Protein AF-A0AAN6YN46-F1 (afdb_monomer_lite)

Sequence (128 aa):
MSPPCQSFHPSKLPLHVQVGPDHRVRKVDNTQDKQIDLLRDCALKSLVQYECVVTRPEKRNSPVKCYPIERLFRQCEDKKGKFMVETTSWEAEVGGRNNNNPNPDGVISHVLEEERHKQEFRERERHF

Structure (mmCIF, N/CA/C/O backbone):
data_AF-A0AAN6YN46-F1
#
_entry.id   AF-A0AAN6YN46-F1
#
loop_
_atom_site.group_PDB
_atom_site.id
_atom_site.type_symbol
_atom_site.label_atom_id
_atom_site.label_alt_id
_atom_site.label_comp_id
_atom_site.label_asym_id
_atom_site.label_entity_id
_atom_site.label_seq_id
_atom_site.pdbx_PDB_ins_code
_atom_site.Cartn_x
_atom_site.Cartn_y
_atom_site.Cartn_z
_atom_site.occupancy
_atom_site.B_iso_or_equiv
_atom_site.auth_seq_id
_atom_site.auth_comp_id
_atom_site.auth_asym_id
_atom_site.auth_atom_id
_atom_site.pdbx_PDB_model_num
ATOM 1 N N . MET A 1 1 ? 1.892 20.865 -6.418 1.00 63.81 1 MET A N 1
ATOM 2 C CA . MET A 1 1 ? 3.023 20.442 -5.566 1.00 63.81 1 MET A CA 1
ATOM 3 C C . MET A 1 1 ? 2.518 19.317 -4.683 1.00 63.81 1 MET A C 1
ATOM 5 O O . MET A 1 1 ? 1.525 19.537 -3.999 1.00 63.81 1 MET A O 1
ATOM 9 N N . SER A 1 2 ? 3.111 18.123 -4.753 1.00 61.06 2 SER A N 1
ATOM 10 C CA . SER A 1 2 ? 2.752 17.033 -3.835 1.00 61.06 2 SER A CA 1
ATOM 11 C C . SER A 1 2 ? 3.239 17.385 -2.426 1.00 61.06 2 SER A C 1
ATOM 13 O O . SER A 1 2 ? 4.356 17.893 -2.302 1.00 61.06 2 SER A O 1
ATOM 15 N N . PRO A 1 3 ? 2.427 17.182 -1.377 1.00 72.88 3 PRO A N 1
ATOM 16 C CA . PRO A 1 3 ? 2.856 17.468 -0.015 1.00 72.88 3 PRO A CA 1
ATOM 17 C C . PRO A 1 3 ? 4.029 16.554 0.380 1.00 72.88 3 PRO A C 1
ATOM 19 O O . PRO A 1 3 ? 4.121 15.434 -0.127 1.00 72.88 3 PRO A O 1
ATOM 22 N N . PRO A 1 4 ? 4.928 17.003 1.273 1.00 75.31 4 PRO A N 1
ATOM 23 C CA . PRO A 1 4 ? 6.003 16.160 1.781 1.00 75.31 4 PRO A CA 1
ATOM 24 C C . PRO A 1 4 ? 5.419 14.924 2.480 1.00 75.31 4 PRO A C 1
ATOM 26 O O . PRO A 1 4 ? 4.676 15.039 3.454 1.00 75.31 4 PRO A O 1
ATOM 29 N N . CYS A 1 5 ? 5.756 13.738 1.975 1.00 73.88 5 CYS A N 1
ATOM 30 C CA . CYS A 1 5 ? 5.398 12.462 2.588 1.00 73.88 5 CYS A CA 1
ATOM 31 C C . CYS A 1 5 ? 6.502 12.038 3.562 1.00 73.88 5 CYS A C 1
ATOM 33 O O . CYS A 1 5 ? 7.678 12.012 3.201 1.00 73.88 5 CYS A O 1
ATOM 35 N N . GLN A 1 6 ? 6.135 11.700 4.799 1.00 77.62 6 GLN A N 1
ATOM 36 C CA . GLN A 1 6 ? 7.077 11.150 5.773 1.00 77.62 6 GLN A CA 1
ATOM 37 C C . GLN A 1 6 ? 7.373 9.688 5.426 1.00 77.62 6 GLN A C 1
ATOM 39 O O . GLN A 1 6 ? 6.455 8.871 5.381 1.00 77.62 6 GLN A O 1
ATOM 44 N N . SER A 1 7 ? 8.644 9.358 5.194 1.00 85.19 7 SER A N 1
ATOM 45 C CA . SER A 1 7 ? 9.087 7.974 5.026 1.00 85.19 7 SER A CA 1
ATOM 46 C C . SER A 1 7 ? 9.327 7.315 6.387 1.00 85.19 7 SER A C 1
ATOM 48 O O . SER A 1 7 ? 9.820 7.935 7.330 1.00 85.19 7 SER A O 1
ATOM 50 N N . PHE A 1 8 ? 8.965 6.040 6.503 1.00 90.31 8 PHE A N 1
ATOM 51 C CA . PHE A 1 8 ? 9.203 5.219 7.686 1.00 90.31 8 PHE A CA 1
ATOM 52 C C . PHE A 1 8 ? 9.310 3.744 7.281 1.00 90.31 8 PHE A C 1
ATOM 54 O O . PHE A 1 8 ? 8.896 3.357 6.192 1.00 90.31 8 PHE A O 1
ATOM 61 N N . HIS A 1 9 ? 9.890 2.921 8.155 1.00 92.69 9 HIS A N 1
ATOM 62 C CA . HIS A 1 9 ? 10.035 1.484 7.915 1.00 92.69 9 HIS A CA 1
ATOM 63 C C . HIS A 1 9 ? 8.663 0.778 7.930 1.00 92.69 9 HIS A C 1
ATOM 65 O O . HIS A 1 9 ? 7.887 1.071 8.846 1.00 92.69 9 HIS A O 1
ATOM 71 N N . PRO A 1 10 ? 8.362 -0.170 7.019 1.00 91.12 10 PRO A N 1
ATOM 72 C CA . PRO A 1 10 ? 7.034 -0.785 6.921 1.00 91.12 10 PRO A CA 1
ATOM 73 C C . PRO A 1 10 ? 6.532 -1.404 8.231 1.00 91.12 10 PRO A C 1
ATOM 75 O O . PRO A 1 10 ? 5.372 -1.218 8.582 1.00 91.12 10 PRO A O 1
ATOM 78 N N . SER A 1 11 ? 7.404 -2.020 9.033 1.00 90.69 11 SER A N 1
ATOM 79 C CA . SER A 1 11 ? 7.071 -2.499 10.389 1.00 90.69 11 SER A CA 1
ATOM 80 C C . SER A 1 11 ? 6.415 -1.472 11.332 1.00 90.69 11 SER A C 1
ATOM 82 O O . SER A 1 11 ? 5.724 -1.859 12.274 1.00 90.69 11 SER A O 1
ATOM 84 N N . LYS A 1 12 ? 6.581 -0.161 11.099 1.00 93.25 12 LYS A N 1
ATOM 85 C CA . LYS A 1 12 ? 5.928 0.904 11.883 1.00 93.25 12 LYS A CA 1
ATOM 86 C C . LYS A 1 12 ? 4.529 1.263 11.374 1.00 93.25 12 LYS A C 1
ATOM 88 O O . LYS A 1 12 ? 3.851 2.080 11.998 1.00 93.25 12 LYS A O 1
ATOM 93 N N . LEU A 1 13 ? 4.066 0.661 10.280 1.00 93.62 13 LEU A N 1
ATOM 94 C CA . LEU A 1 13 ? 2.754 0.930 9.693 1.00 93.62 13 LEU A CA 1
ATOM 95 C C . LEU A 1 13 ? 1.584 0.772 10.685 1.00 93.62 13 LEU A C 1
ATOM 97 O O . LEU A 1 13 ? 0.747 1.679 10.719 1.00 93.62 13 LEU A O 1
ATOM 101 N N . PRO A 1 14 ? 1.532 -0.263 11.557 1.00 93.50 14 PRO A N 1
ATOM 102 C CA . PRO A 1 14 ? 0.457 -0.394 12.545 1.00 93.50 14 PRO A CA 1
ATOM 103 C C . PRO A 1 14 ? 0.376 0.775 13.539 1.00 93.50 14 PRO A C 1
ATOM 105 O O . PRO A 1 14 ? -0.695 1.057 14.073 1.00 93.50 14 PRO A O 1
ATOM 108 N N . LEU A 1 15 ? 1.490 1.479 13.776 1.00 93.19 15 LEU A N 1
ATOM 109 C CA . LEU A 1 15 ? 1.533 2.674 14.622 1.00 93.19 15 LEU A CA 1
ATOM 110 C C . LEU A 1 15 ? 1.105 3.922 13.842 1.00 93.19 15 LEU A C 1
ATOM 112 O O . LEU A 1 15 ? 0.308 4.717 14.336 1.00 93.19 15 LEU A O 1
ATOM 116 N N . HIS A 1 16 ? 1.603 4.087 12.615 1.00 92.88 16 HIS A N 1
ATOM 117 C CA . HIS A 1 16 ? 1.311 5.266 11.794 1.00 92.88 16 HIS A CA 1
ATOM 118 C C . HIS A 1 16 ? -0.149 5.328 11.337 1.00 92.88 16 HIS A C 1
ATOM 120 O O . HIS A 1 16 ? -0.708 6.421 11.262 1.00 92.88 16 HIS A O 1
ATOM 126 N N . VAL A 1 17 ? -0.798 4.184 11.091 1.00 93.38 17 VAL A N 1
ATOM 127 C CA . VAL A 1 17 ? -2.211 4.158 10.677 1.00 93.38 17 VAL A CA 1
ATOM 128 C C . VAL A 1 17 ? -3.147 4.742 11.740 1.00 93.38 17 V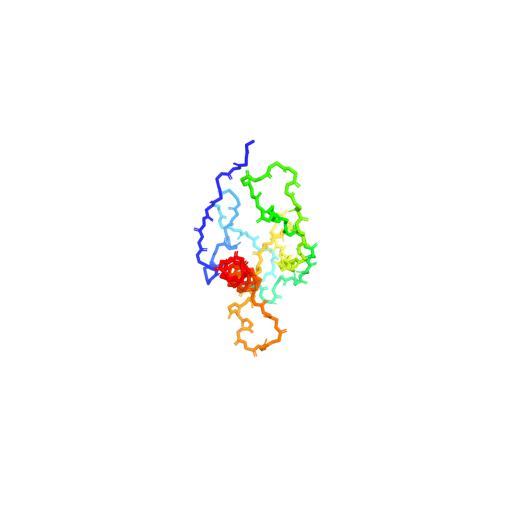AL A C 1
ATOM 130 O O . VAL A 1 17 ? -4.192 5.295 11.397 1.00 93.38 17 VAL A O 1
ATOM 133 N N . GLN A 1 18 ? -2.748 4.707 13.016 1.00 93.88 18 GLN A N 1
ATOM 134 C CA . GLN A 1 18 ? -3.532 5.264 14.122 1.00 93.88 18 GLN A CA 1
ATOM 135 C C . GLN A 1 18 ? -3.618 6.790 14.079 1.00 93.88 18 GLN A C 1
ATOM 137 O O . GLN A 1 18 ? -4.459 7.363 14.765 1.00 93.88 18 GLN A O 1
ATOM 142 N N . VAL A 1 19 ? -2.755 7.468 13.320 1.00 92.00 19 VAL A N 1
ATOM 143 C CA . VAL A 1 19 ? -2.690 8.931 13.268 1.00 92.00 19 VAL A CA 1
ATOM 144 C C . VAL A 1 19 ? -3.262 9.423 11.938 1.00 92.00 19 VAL A C 1
ATOM 146 O O . VAL A 1 19 ? -2.937 8.927 10.859 1.00 92.00 19 VAL A O 1
ATOM 149 N N . GLY A 1 20 ? -4.179 10.384 12.017 1.00 87.50 20 GLY A N 1
ATOM 150 C CA . GLY A 1 20 ? -4.785 11.023 10.859 1.00 87.50 20 GLY A CA 1
ATOM 151 C C . GLY A 1 20 ? -3.856 12.041 10.187 1.00 87.50 20 GLY A C 1
ATOM 152 O O . GLY A 1 20 ? -2.827 12.422 10.747 1.00 87.50 20 GLY A O 1
ATOM 153 N N . PRO A 1 21 ? -4.240 12.559 9.007 1.00 84.19 21 PRO A N 1
ATOM 154 C CA . PRO A 1 21 ? -3.505 13.632 8.329 1.00 84.19 21 PRO A CA 1
ATOM 155 C C . PRO A 1 21 ? -3.424 14.934 9.142 1.00 84.19 21 PRO A C 1
ATOM 157 O O . PRO A 1 21 ? -2.570 15.771 8.886 1.00 84.19 21 PRO A O 1
ATOM 160 N N . ASP A 1 22 ? -4.309 15.109 10.128 1.00 86.00 22 ASP A N 1
ATOM 161 C CA . ASP A 1 22 ? -4.318 16.222 11.084 1.00 86.00 22 ASP A CA 1
ATOM 162 C C . ASP A 1 22 ? -3.335 16.026 12.254 1.00 86.00 22 ASP A C 1
ATOM 164 O O . ASP A 1 22 ? -3.369 16.792 13.217 1.00 86.00 22 ASP A O 1
ATOM 168 N N . HIS A 1 23 ? -2.482 14.995 12.193 1.00 86.31 23 HIS A N 1
ATOM 169 C CA . HIS A 1 23 ? -1.563 14.571 13.255 1.00 86.31 23 HIS A CA 1
ATOM 170 C C . HIS A 1 23 ? -2.254 14.222 14.581 1.00 86.31 23 HIS A C 1
ATOM 172 O O . HIS A 1 23 ? -1.620 14.182 15.636 1.00 86.31 23 HIS A O 1
ATOM 178 N N . ARG A 1 24 ? -3.561 13.946 14.545 1.00 88.81 24 ARG A N 1
ATOM 179 C CA . ARG A 1 24 ? -4.335 13.511 15.709 1.00 88.81 24 ARG A CA 1
ATOM 180 C C . ARG A 1 24 ? -4.598 12.020 15.628 1.00 88.81 24 ARG A C 1
ATOM 182 O O . ARG A 1 24 ? -4.751 11.460 14.547 1.00 88.81 24 ARG A O 1
ATOM 189 N N . VAL A 1 25 ? -4.690 11.379 16.787 1.00 90.75 25 VAL A N 1
ATOM 190 C CA . VAL A 1 25 ? -5.077 9.968 16.863 1.00 90.75 25 VAL A CA 1
ATOM 191 C C . VAL A 1 25 ? -6.503 9.813 16.328 1.00 90.75 25 VAL A C 1
ATOM 193 O O . VAL A 1 25 ? -7.412 10.556 16.719 1.00 90.75 25 VAL A O 1
ATOM 196 N N . ARG A 1 26 ? -6.686 8.866 15.409 1.00 90.50 26 ARG A N 1
ATOM 197 C CA . ARG A 1 26 ? -7.979 8.495 14.840 1.00 90.50 26 ARG A CA 1
ATOM 198 C C . ARG A 1 26 ? -8.876 7.939 15.936 1.00 90.50 26 ARG A C 1
ATOM 200 O O . ARG A 1 26 ? -8.428 7.260 16.854 1.00 90.50 26 ARG A O 1
ATOM 207 N N . LYS A 1 27 ? -10.166 8.245 15.839 1.00 88.38 27 LYS A N 1
ATOM 208 C CA . LYS A 1 27 ? -11.188 7.712 16.743 1.00 88.38 27 LYS A CA 1
ATOM 209 C C . LYS A 1 27 ? -11.956 6.643 15.992 1.00 88.38 27 LYS A C 1
ATOM 211 O O . LYS A 1 27 ? -12.423 6.931 14.897 1.00 88.38 27 LYS A O 1
ATOM 216 N N . VAL A 1 28 ? -12.105 5.464 16.576 1.00 86.75 28 VAL A N 1
ATOM 217 C CA . VAL A 1 28 ? -12.923 4.381 16.020 1.00 86.75 28 VAL A CA 1
ATOM 218 C C . VAL A 1 28 ? -14.246 4.361 16.784 1.00 86.75 28 VAL A C 1
ATOM 220 O O . VAL A 1 28 ? -14.245 4.443 18.014 1.00 86.75 28 VAL A O 1
ATOM 223 N N . ASP A 1 29 ? -15.369 4.327 16.068 1.00 74.06 29 ASP A N 1
ATOM 224 C CA . ASP A 1 29 ? -16.692 4.189 16.678 1.00 74.06 29 ASP A CA 1
ATOM 225 C C . ASP A 1 29 ? -17.001 2.684 16.815 1.00 74.06 29 ASP A C 1
ATOM 227 O O . ASP A 1 29 ? -17.100 1.985 15.814 1.00 74.06 29 ASP A O 1
ATOM 231 N N . ASN A 1 30 ? -17.180 2.203 18.054 1.00 60.03 30 ASN A N 1
ATOM 232 C CA . ASN A 1 30 ? -17.725 0.878 18.423 1.00 60.03 30 ASN A CA 1
ATOM 233 C C . ASN A 1 30 ? -16.823 -0.376 18.460 1.00 60.03 30 ASN A C 1
ATOM 235 O O . ASN A 1 30 ? -17.297 -1.475 18.182 1.00 60.03 30 ASN A O 1
ATOM 239 N N . THR A 1 31 ? -15.605 -0.291 18.993 1.00 54.03 31 THR A N 1
ATOM 240 C CA . THR A 1 31 ? -14.892 -1.490 19.485 1.00 54.03 31 THR A CA 1
ATOM 241 C C . THR A 1 31 ? -14.361 -1.281 20.899 1.00 54.03 31 THR A C 1
ATOM 243 O O . THR A 1 31 ? -13.954 -0.182 21.270 1.00 54.03 31 THR A O 1
ATOM 246 N N . GLN A 1 32 ? -14.366 -2.346 21.713 1.00 59.53 32 GLN A N 1
ATOM 247 C CA . GLN A 1 32 ? -13.645 -2.387 22.999 1.00 59.53 32 GLN A CA 1
ATOM 248 C C . GLN A 1 32 ? -12.164 -2.003 22.816 1.00 59.53 32 GLN A C 1
ATOM 250 O O . GLN A 1 32 ? -11.557 -1.413 23.711 1.00 59.53 32 GLN A O 1
ATOM 255 N N . ASP A 1 33 ? -11.637 -2.246 21.614 1.00 61.59 33 ASP A N 1
ATOM 256 C CA . ASP A 1 33 ? -10.332 -1.799 21.157 1.00 61.59 33 ASP A CA 1
ATOM 257 C C . ASP A 1 33 ? -10.382 -0.370 20.604 1.00 61.59 33 ASP A C 1
ATOM 259 O O . ASP A 1 33 ? -11.113 -0.050 19.664 1.00 61.59 33 ASP A O 1
ATOM 263 N N . LYS A 1 34 ? -9.547 0.495 21.190 1.00 79.38 34 LYS A N 1
ATOM 264 C CA . LYS A 1 34 ? -9.386 1.910 20.810 1.00 79.38 34 LYS A CA 1
ATOM 265 C C . LYS A 1 34 ? -8.437 2.121 19.622 1.00 79.38 34 LYS A C 1
ATOM 267 O O . LYS A 1 34 ? -8.081 3.264 19.340 1.00 79.38 34 LYS A O 1
ATOM 272 N N . GLN A 1 35 ? -7.971 1.048 18.987 1.00 89.06 35 GLN A N 1
ATOM 273 C CA . GLN A 1 35 ? -6.940 1.074 17.950 1.00 89.06 35 GLN A CA 1
ATOM 274 C C . GLN A 1 35 ? -7.360 0.221 16.757 1.00 89.06 35 GLN A C 1
ATOM 276 O O . GLN A 1 35 ? -8.020 -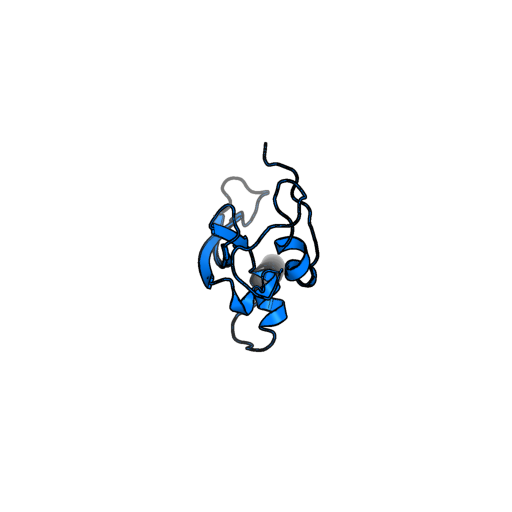0.800 16.926 1.00 89.06 35 GLN A O 1
ATOM 281 N N . ILE A 1 36 ? -6.952 0.658 15.569 1.00 91.44 36 ILE A N 1
ATOM 282 C CA . ILE A 1 36 ? -7.210 -0.027 14.302 1.00 91.44 36 ILE A CA 1
ATOM 283 C C . ILE A 1 36 ? -6.212 -1.175 14.153 1.00 91.44 36 ILE A C 1
ATOM 285 O O . ILE A 1 36 ? -5.006 -0.932 14.095 1.00 91.44 36 ILE A O 1
ATOM 289 N N . ASP A 1 37 ? -6.693 -2.405 14.038 1.00 92.38 37 ASP A N 1
ATOM 290 C CA . ASP A 1 37 ? -5.877 -3.550 13.647 1.00 92.38 37 ASP A CA 1
ATOM 291 C C . ASP A 1 37 ? -5.950 -3.747 12.122 1.00 92.38 37 ASP A C 1
ATOM 293 O O . ASP A 1 37 ? -7.020 -3.958 11.553 1.00 92.38 37 ASP A O 1
ATOM 297 N N . LEU A 1 38 ? -4.806 -3.674 11.433 1.00 92.56 38 LEU A N 1
ATOM 298 C CA . LEU A 1 38 ? -4.749 -3.756 9.965 1.00 92.56 38 LEU A CA 1
ATOM 299 C C . LEU A 1 38 ? -5.230 -5.106 9.404 1.00 92.56 38 LEU A C 1
ATOM 301 O O . LEU A 1 38 ? -5.725 -5.148 8.277 1.00 92.56 38 LEU A O 1
ATOM 305 N N . LEU A 1 39 ? -5.068 -6.206 10.146 1.00 92.19 39 LEU A N 1
ATOM 306 C CA . LEU A 1 39 ? -5.451 -7.545 9.695 1.00 92.19 39 LEU A CA 1
ATOM 307 C C . LEU A 1 39 ? -6.932 -7.821 9.942 1.00 92.19 39 LEU A C 1
ATOM 309 O O . LEU A 1 39 ? -7.586 -8.420 9.088 1.00 92.19 39 LEU A O 1
ATOM 313 N N . ARG A 1 40 ? -7.438 -7.394 11.099 1.00 91.38 40 ARG A N 1
ATOM 314 C CA . ARG A 1 40 ? -8.804 -7.649 11.559 1.00 91.38 40 ARG A CA 1
ATOM 315 C C . ARG A 1 40 ? -9.800 -6.618 11.036 1.00 91.38 40 ARG A C 1
ATOM 317 O O . ARG A 1 40 ? -10.878 -6.997 10.589 1.00 91.38 40 ARG A O 1
ATOM 324 N N . ASP A 1 41 ? -9.442 -5.336 11.079 1.00 91.75 41 ASP A N 1
ATOM 325 C CA . ASP A 1 41 ? -10.389 -4.232 10.883 1.00 91.75 41 ASP A CA 1
ATOM 326 C C . ASP A 1 41 ? -10.348 -3.656 9.458 1.00 91.75 41 ASP A C 1
ATOM 328 O O . ASP A 1 41 ? -11.254 -2.921 9.061 1.00 91.75 41 ASP A O 1
ATOM 332 N N . CYS A 1 42 ? -9.319 -3.985 8.665 1.00 94.62 42 CYS A N 1
ATOM 333 C CA . CYS A 1 42 ? -9.130 -3.420 7.330 1.00 94.62 42 CYS A CA 1
ATOM 334 C C . CYS A 1 42 ? -9.125 -4.475 6.215 1.00 94.62 42 CYS A C 1
ATOM 336 O O . CYS A 1 42 ? -8.325 -5.414 6.202 1.00 94.62 42 CYS A O 1
ATOM 338 N N . ALA A 1 43 ? -9.970 -4.265 5.204 1.00 95.81 43 ALA A N 1
ATOM 339 C CA . ALA A 1 43 ? -10.084 -5.167 4.062 1.00 95.81 43 ALA A CA 1
ATOM 340 C C . ALA A 1 43 ? -8.894 -5.014 3.101 1.00 95.81 43 ALA A C 1
ATOM 342 O O . ALA A 1 43 ? -8.616 -3.906 2.635 1.00 95.81 43 ALA A O 1
ATOM 343 N N . LEU A 1 44 ? -8.235 -6.124 2.756 1.00 95.88 44 LEU A N 1
ATOM 344 C CA . LEU A 1 44 ? -7.158 -6.150 1.763 1.00 95.88 44 LEU A CA 1
ATOM 345 C C . LEU A 1 44 ? -7.715 -5.986 0.339 1.00 95.88 44 LEU A C 1
ATOM 347 O O . LEU A 1 44 ? -8.711 -6.607 -0.041 1.00 95.88 44 LEU A O 1
ATOM 351 N N . LYS A 1 45 ? -7.059 -5.136 -0.447 1.00 95.75 45 LYS A N 1
ATOM 352 C CA . LYS A 1 45 ? -7.335 -4.828 -1.852 1.00 95.75 45 LYS A CA 1
ATOM 353 C C . LYS A 1 45 ? -6.023 -4.866 -2.632 1.00 95.75 45 LYS A C 1
ATOM 355 O O . LYS A 1 45 ? -4.980 -4.511 -2.089 1.00 95.75 45 LYS A O 1
ATOM 360 N N . SER A 1 46 ? -6.088 -5.234 -3.906 1.00 94.25 46 SER A N 1
ATOM 361 C CA . SER A 1 46 ? -4.954 -5.153 -4.827 1.00 94.25 46 SER A CA 1
ATOM 362 C C . SER A 1 46 ? -5.284 -4.266 -6.024 1.00 94.25 46 SER A C 1
ATOM 364 O O . SER A 1 46 ? -6.442 -4.125 -6.425 1.00 94.25 46 SER A O 1
ATOM 366 N N . LEU A 1 47 ? -4.251 -3.635 -6.573 1.00 92.12 47 LEU A N 1
ATOM 367 C CA . LEU A 1 47 ? -4.308 -2.846 -7.796 1.00 92.12 47 LEU A CA 1
ATOM 368 C C . LEU A 1 47 ? -3.037 -3.102 -8.600 1.00 92.12 47 LEU A C 1
ATOM 370 O O . LEU A 1 47 ? -1.933 -2.920 -8.093 1.00 92.12 47 LEU A O 1
ATOM 374 N N . VAL A 1 48 ? -3.188 -3.465 -9.870 1.00 93.88 48 VAL A N 1
ATOM 375 C CA . VAL A 1 48 ? -2.052 -3.552 -10.790 1.00 93.88 48 VAL A CA 1
ATOM 376 C C . VAL A 1 48 ? -1.755 -2.161 -11.341 1.00 93.88 48 VAL A C 1
ATOM 378 O O . VAL A 1 48 ? -2.615 -1.520 -11.945 1.00 93.88 48 VAL A O 1
ATOM 381 N N . GLN A 1 49 ? -0.531 -1.699 -11.127 1.00 92.38 49 GLN A N 1
ATOM 382 C CA . GLN A 1 49 ? 0.041 -0.502 -11.734 1.00 92.38 49 GLN A CA 1
ATOM 383 C C . GLN A 1 49 ? 1.124 -0.901 -12.738 1.00 92.38 49 GLN A C 1
ATOM 385 O O . GLN A 1 49 ? 1.481 -2.070 -12.833 1.00 92.38 49 GLN A O 1
ATOM 390 N N . TYR A 1 50 ? 1.642 0.059 -13.499 1.00 92.62 50 TYR A N 1
ATOM 391 C CA . TYR A 1 50 ? 2.764 -0.171 -14.404 1.00 92.62 50 TYR A CA 1
ATOM 392 C C . TYR A 1 50 ? 3.900 0.779 -14.061 1.00 92.62 50 TYR A C 1
ATOM 394 O O . TYR A 1 50 ? 3.698 1.992 -14.009 1.00 92.62 50 TYR A O 1
ATOM 402 N N . GLU A 1 51 ? 5.092 0.229 -13.861 1.00 89.94 51 GLU A N 1
ATOM 403 C CA . GLU A 1 51 ? 6.319 1.014 -13.794 1.00 89.94 51 GLU A CA 1
ATOM 404 C C . GLU A 1 51 ? 7.006 0.985 -15.149 1.00 89.94 51 GLU A C 1
ATOM 406 O O . GLU A 1 51 ? 7.261 -0.082 -15.711 1.00 89.94 51 GLU A O 1
ATOM 411 N N . CYS A 1 52 ? 7.285 2.171 -15.681 1.00 93.81 52 CYS A N 1
ATOM 412 C CA . CYS A 1 52 ? 7.890 2.343 -16.988 1.00 93.81 52 CYS A CA 1
ATOM 413 C C . CYS A 1 52 ? 9.312 2.877 -16.847 1.00 93.81 52 CYS A C 1
ATOM 415 O O . CYS A 1 52 ? 9.532 3.941 -16.272 1.00 93.81 52 CYS A O 1
ATOM 417 N N . VAL A 1 53 ? 10.268 2.166 -17.439 1.00 92.88 53 VAL A N 1
ATOM 418 C CA . VAL A 1 53 ? 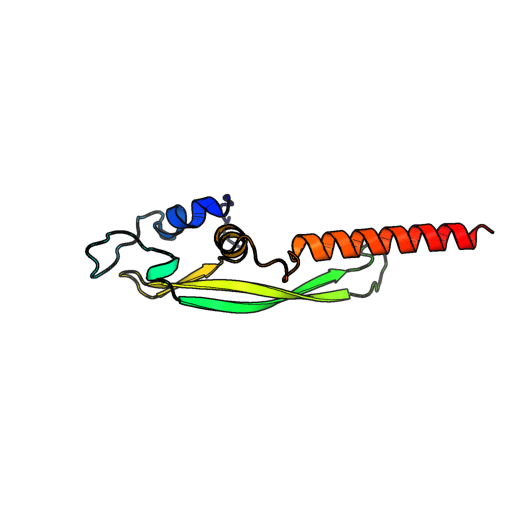11.685 2.527 -17.438 1.00 92.88 53 VAL A CA 1
ATOM 419 C C . VAL A 1 53 ? 12.129 2.825 -18.867 1.00 92.88 53 VAL A C 1
ATOM 421 O O . VAL A 1 53 ? 11.855 2.066 -19.804 1.00 92.88 53 VAL A O 1
ATOM 424 N N . VAL A 1 54 ? 12.835 3.943 -19.048 1.00 94.44 54 VAL A N 1
ATOM 425 C CA . VAL A 1 54 ? 13.532 4.244 -20.304 1.00 94.44 54 VAL A CA 1
ATOM 426 C C . VAL A 1 54 ? 14.811 3.415 -20.329 1.00 94.44 54 VAL A C 1
ATOM 428 O O . VAL A 1 54 ? 15.684 3.607 -19.492 1.00 94.44 54 VAL A O 1
ATOM 431 N N . THR A 1 55 ? 14.930 2.494 -21.286 1.00 91.12 55 THR A N 1
ATOM 432 C CA . THR A 1 55 ? 16.023 1.498 -21.296 1.00 91.12 55 THR A CA 1
ATOM 433 C C . THR A 1 55 ? 17.416 2.141 -21.385 1.00 91.12 55 THR A C 1
ATOM 435 O O . THR A 1 55 ? 18.380 1.611 -20.842 1.00 91.12 55 THR A O 1
ATOM 438 N N . ARG A 1 56 ? 17.527 3.256 -22.117 1.00 91.12 56 ARG A N 1
ATOM 439 C CA . ARG A 1 56 ? 18.758 4.012 -22.382 1.00 91.12 56 ARG A CA 1
A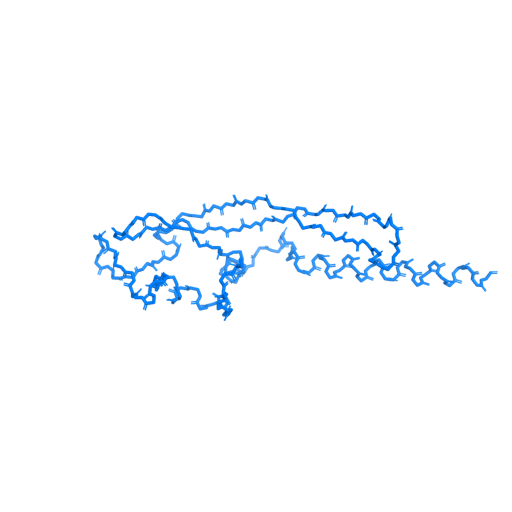TOM 440 C C . ARG A 1 56 ? 18.460 5.515 -22.338 1.00 91.12 56 ARG A C 1
ATOM 442 O O . ARG A 1 56 ? 18.239 6.115 -23.394 1.00 91.12 56 ARG A O 1
ATOM 449 N N . PRO A 1 57 ? 18.358 6.124 -21.146 1.00 90.94 57 PRO A N 1
ATOM 450 C CA . PRO A 1 57 ? 17.941 7.521 -20.999 1.00 90.94 57 PRO A CA 1
ATOM 451 C C . PRO A 1 57 ? 18.868 8.515 -21.717 1.00 90.94 57 PRO A C 1
ATOM 453 O O . PRO A 1 57 ? 18.439 9.605 -22.081 1.00 90.94 57 PRO A O 1
ATOM 456 N N . GLU A 1 58 ? 20.116 8.131 -21.979 1.00 93.69 58 GLU A N 1
ATOM 457 C CA . GLU A 1 58 ? 21.110 8.912 -22.709 1.00 93.69 58 GLU A CA 1
ATOM 458 C C . GLU A 1 58 ? 20.891 8.942 -24.233 1.00 93.69 58 GLU A C 1
ATOM 460 O O . GLU A 1 58 ? 21.420 9.820 -24.916 1.00 93.69 58 GLU A O 1
ATOM 465 N N . LYS A 1 59 ? 20.111 8.005 -24.797 1.00 93.75 59 LYS A N 1
ATOM 466 C CA . LYS A 1 59 ? 19.854 7.928 -26.244 1.00 93.75 59 LYS A CA 1
ATOM 467 C C . LYS A 1 59 ? 18.493 8.512 -26.592 1.00 93.75 59 LYS A C 1
ATOM 469 O O . LYS A 1 59 ? 17.452 8.071 -26.104 1.00 93.75 59 LYS A O 1
ATOM 474 N N . ARG A 1 60 ? 18.487 9.450 -27.544 1.00 90.69 60 ARG A N 1
ATOM 475 C CA . ARG A 1 60 ? 17.251 9.960 -28.151 1.00 90.69 60 ARG A CA 1
ATOM 476 C C . ARG A 1 60 ? 16.453 8.795 -28.752 1.00 90.69 60 ARG A C 1
ATOM 478 O O . ARG A 1 60 ? 17.024 7.947 -29.431 1.00 90.69 60 ARG A O 1
ATOM 485 N N . ASN A 1 61 ? 15.140 8.779 -28.516 1.00 91.94 61 ASN A N 1
ATOM 486 C CA . ASN A 1 61 ? 14.210 7.724 -28.951 1.00 91.94 61 ASN A CA 1
ATOM 487 C C . ASN A 1 61 ? 14.496 6.328 -28.361 1.00 91.94 61 ASN A C 1
ATOM 489 O O . ASN A 1 61 ? 14.169 5.316 -28.981 1.00 91.94 61 ASN A O 1
ATOM 493 N N . SER A 1 62 ? 15.105 6.246 -27.173 1.00 94.06 62 SER A N 1
ATOM 494 C CA . SER A 1 62 ? 15.222 4.972 -26.461 1.00 94.06 62 SER A CA 1
ATOM 495 C C . SER A 1 62 ? 13.844 4.344 -26.202 1.00 94.06 62 SER A C 1
ATOM 497 O O . SER A 1 62 ? 12.921 5.053 -25.798 1.00 94.06 62 SER A O 1
ATOM 499 N N . PRO A 1 63 ? 13.705 3.013 -26.342 1.00 93.00 63 PRO A N 1
ATOM 500 C CA . PRO A 1 63 ? 12.466 2.324 -26.018 1.00 93.00 63 PRO A CA 1
ATOM 501 C C . PRO A 1 63 ? 12.131 2.435 -24.525 1.00 93.00 63 PRO A C 1
ATOM 503 O O . PRO A 1 63 ? 13.007 2.325 -23.654 1.00 93.00 63 PRO A O 1
ATOM 506 N N . VAL A 1 64 ? 10.838 2.608 -24.257 1.00 95.69 64 VAL A N 1
ATOM 507 C CA . VAL A 1 64 ? 10.233 2.553 -22.924 1.00 95.69 64 VAL A CA 1
ATOM 508 C C . VAL A 1 64 ? 9.705 1.142 -22.708 1.00 95.69 64 VAL A C 1
ATOM 510 O O . VAL A 1 64 ? 8.972 0.622 -23.548 1.00 95.69 64 VAL A O 1
ATOM 513 N N . LYS A 1 65 ? 10.083 0.519 -21.593 1.00 95.00 65 LYS A N 1
ATOM 514 C CA . LYS A 1 65 ? 9.545 -0.778 -21.176 1.00 95.00 65 LYS A CA 1
ATOM 515 C C . LYS A 1 65 ? 8.714 -0.573 -19.920 1.00 95.00 65 LYS A C 1
ATOM 517 O O . LYS A 1 65 ? 9.211 0.025 -18.971 1.00 95.00 65 LYS A O 1
ATOM 522 N N . CYS A 1 66 ? 7.478 -1.058 -19.930 1.00 94.62 66 CYS A N 1
ATOM 523 C CA . CYS A 1 66 ? 6.578 -0.986 -18.786 1.00 94.62 66 CYS A CA 1
ATOM 524 C C . CYS A 1 66 ? 6.325 -2.385 -18.239 1.00 94.62 66 CYS A C 1
ATOM 526 O O . CYS A 1 66 ? 6.028 -3.302 -19.005 1.00 94.62 66 CYS A O 1
ATOM 528 N N . TYR A 1 67 ? 6.418 -2.531 -16.924 1.00 93.12 67 TYR A N 1
ATOM 529 C CA . TYR A 1 67 ? 6.237 -3.798 -16.230 1.00 93.12 67 TYR A CA 1
ATOM 530 C C . TYR A 1 67 ? 5.081 -3.674 -15.238 1.00 93.12 67 TYR A C 1
ATOM 532 O O . TYR A 1 67 ? 4.970 -2.637 -14.578 1.00 93.12 67 TYR A O 1
ATOM 540 N N . PRO A 1 68 ? 4.202 -4.686 -15.142 1.00 93.69 68 PRO A N 1
ATOM 541 C CA . PRO A 1 68 ? 3.122 -4.670 -14.172 1.00 93.69 68 PRO A CA 1
ATOM 542 C C . PRO A 1 68 ? 3.684 -4.818 -12.754 1.00 93.69 68 PRO A C 1
ATOM 544 O O . PRO A 1 68 ? 4.543 -5.660 -12.503 1.00 93.69 68 PRO A O 1
ATOM 547 N N . ILE A 1 69 ? 3.165 -4.020 -11.827 1.00 92.19 69 ILE A N 1
ATOM 548 C CA . ILE A 1 69 ? 3.479 -4.065 -10.399 1.00 92.19 69 ILE A CA 1
ATOM 549 C C . ILE A 1 69 ? 2.178 -4.187 -9.628 1.00 92.19 69 ILE A C 1
ATOM 551 O O . ILE A 1 69 ? 1.280 -3.356 -9.763 1.00 92.19 69 ILE A O 1
ATOM 555 N N . GLU A 1 70 ? 2.086 -5.209 -8.789 1.00 93.25 70 GLU A N 1
ATOM 556 C CA . GLU A 1 70 ? 0.975 -5.360 -7.863 1.00 93.25 70 GLU A CA 1
ATOM 557 C C . GLU A 1 70 ? 1.188 -4.465 -6.637 1.00 93.25 70 GLU A C 1
ATOM 559 O O . GLU A 1 70 ? 2.184 -4.578 -5.923 1.00 93.25 70 GLU A O 1
ATOM 564 N N . ARG A 1 71 ? 0.242 -3.557 -6.398 1.00 93.75 71 ARG A N 1
ATOM 565 C CA . ARG A 1 71 ? 0.175 -2.722 -5.199 1.00 93.75 71 ARG A CA 1
ATOM 566 C C . ARG A 1 71 ? -0.926 -3.235 -4.291 1.00 93.75 71 ARG A C 1
ATOM 568 O O . ARG A 1 71 ? -2.042 -3.490 -4.749 1.00 93.75 71 ARG A O 1
ATOM 575 N N . LEU A 1 72 ? -0.621 -3.347 -3.005 1.00 95.06 72 LEU A N 1
ATOM 576 C CA . LEU A 1 72 ? -1.562 -3.816 -1.993 1.00 95.06 72 LEU A CA 1
ATOM 577 C C . LEU A 1 72 ? -2.014 -2.647 -1.129 1.00 95.06 72 LEU A C 1
ATOM 579 O O . LEU A 1 72 ? -1.221 -1.775 -0.772 1.00 95.06 72 LEU A O 1
ATOM 583 N N . PHE A 1 73 ? -3.302 -2.634 -0.804 1.00 96.12 73 PHE A N 1
ATOM 584 C CA . PHE A 1 73 ? -3.909 -1.605 0.020 1.00 96.12 73 PHE A CA 1
ATOM 585 C C . PHE A 1 73 ? -4.854 -2.207 1.049 1.00 96.12 73 PHE A C 1
ATOM 587 O O . PHE A 1 73 ? -5.609 -3.132 0.757 1.00 96.12 73 PHE A O 1
ATOM 594 N N . ARG A 1 74 ? -4.896 -1.609 2.234 1.00 96.00 74 ARG A N 1
ATOM 595 C CA . ARG A 1 74 ? -5.895 -1.898 3.262 1.00 96.00 74 ARG A CA 1
ATOM 596 C C . ARG A 1 74 ? -6.928 -0.775 3.278 1.00 96.00 74 ARG A C 1
ATOM 598 O O . ARG A 1 74 ? -6.573 0.395 3.417 1.00 96.00 74 ARG A O 1
ATOM 605 N N . GLN A 1 75 ? -8.202 -1.127 3.120 1.00 96.62 75 GLN A N 1
ATOM 606 C CA . GLN A 1 75 ? -9.323 -0.211 3.316 1.00 96.62 75 GLN A CA 1
ATOM 607 C C . GLN A 1 75 ? -9.778 -0.292 4.772 1.00 96.62 75 GLN A C 1
ATOM 609 O O . GLN A 1 75 ? -10.355 -1.300 5.179 1.00 96.62 75 GLN A O 1
ATOM 614 N N . CYS A 1 76 ? -9.522 0.769 5.526 1.00 94.56 76 CYS A N 1
ATOM 615 C CA . CYS A 1 76 ? -9.856 0.903 6.939 1.00 94.56 76 CYS A CA 1
ATOM 616 C C . CYS A 1 76 ? -11.026 1.878 7.136 1.00 94.56 76 CYS A C 1
ATOM 618 O O . CYS A 1 76 ? -11.410 2.603 6.213 1.00 94.56 76 CYS A O 1
ATOM 620 N N . GLU A 1 77 ? -11.571 1.928 8.348 1.00 93.38 77 GLU A N 1
ATOM 621 C CA . GLU A 1 77 ? -12.655 2.837 8.720 1.00 93.38 77 GLU A CA 1
ATOM 622 C C . GLU A 1 77 ? -12.392 3.454 10.098 1.00 93.38 77 GLU A C 1
ATOM 624 O O . GLU A 1 77 ? -11.973 2.776 11.033 1.00 93.38 77 GLU A O 1
ATOM 629 N N . ASP A 1 78 ? -12.601 4.763 10.209 1.00 91.44 78 ASP A N 1
ATOM 630 C CA . ASP A 1 78 ? -12.617 5.495 11.472 1.00 91.44 78 ASP A CA 1
ATOM 631 C C . ASP A 1 78 ? -13.920 6.311 11.590 1.00 91.44 78 ASP A C 1
ATOM 633 O O . ASP A 1 78 ? -14.782 6.277 10.713 1.00 91.44 78 ASP A O 1
ATOM 637 N N . LYS A 1 79 ? -14.084 7.079 12.672 1.00 90.06 79 LYS A N 1
ATOM 638 C CA . LYS A 1 79 ? -15.267 7.921 12.925 1.00 90.06 79 LYS A CA 1
ATOM 639 C C . LYS A 1 79 ? -15.540 8.955 11.822 1.00 90.06 79 LYS A C 1
ATOM 641 O O . LYS A 1 79 ? -16.666 9.430 11.692 1.00 90.06 79 LYS A O 1
ATOM 646 N N . LYS A 1 80 ? -14.519 9.366 11.065 1.00 89.69 80 LYS A N 1
ATOM 647 C CA . LYS A 1 80 ? -14.644 10.304 9.940 1.00 89.69 80 LYS A CA 1
ATOM 648 C C . LYS A 1 80 ? -14.957 9.580 8.621 1.00 89.69 80 LYS A C 1
ATOM 650 O O . LYS A 1 80 ? -15.271 10.255 7.643 1.00 89.69 80 LYS A O 1
ATOM 655 N N . GLY A 1 81 ? -14.900 8.248 8.590 1.00 91.25 81 GLY A N 1
ATOM 656 C CA . GLY A 1 81 ? -15.274 7.407 7.457 1.00 91.25 81 GLY A CA 1
ATOM 657 C C . GLY A 1 81 ? -14.157 6.470 6.999 1.00 91.25 81 GLY A C 1
ATOM 658 O O . GLY A 1 81 ? -13.191 6.193 7.711 1.00 91.25 81 GLY A O 1
ATOM 659 N N . LYS A 1 82 ? -14.304 5.961 5.773 1.00 94.44 82 LYS A N 1
ATOM 660 C CA . LYS A 1 82 ? -13.368 5.006 5.170 1.00 94.44 82 LYS A CA 1
ATOM 661 C C . LYS A 1 82 ? -12.135 5.698 4.604 1.00 94.44 82 LYS A C 1
ATOM 663 O O . LYS A 1 82 ? -12.230 6.774 4.018 1.00 94.44 82 LYS A O 1
ATOM 668 N N . PHE A 1 83 ? -10.987 5.044 4.722 1.00 94.06 83 PHE A N 1
ATOM 669 C CA . PHE A 1 83 ? -9.727 5.510 4.154 1.00 94.06 83 PHE A CA 1
ATOM 670 C C . PHE A 1 83 ? -8.873 4.341 3.659 1.00 94.06 83 PHE A C 1
ATOM 672 O O . PHE A 1 83 ? -9.050 3.196 4.070 1.00 94.06 83 PHE A O 1
ATOM 679 N N . MET A 1 84 ? -7.946 4.645 2.753 1.00 94.12 84 MET A N 1
ATOM 680 C CA . MET A 1 84 ? -7.042 3.668 2.149 1.00 94.12 84 MET A CA 1
ATOM 681 C C . MET A 1 84 ? -5.626 3.854 2.686 1.00 94.12 84 MET A C 1
ATOM 683 O O . MET A 1 84 ? -5.169 4.984 2.864 1.00 94.12 84 MET A O 1
ATOM 687 N N . VAL A 1 85 ? -4.929 2.743 2.893 1.00 93.44 85 VAL A N 1
ATOM 688 C CA . VAL A 1 85 ? -3.518 2.700 3.287 1.00 93.44 85 VAL A CA 1
ATOM 689 C C . VAL A 1 85 ? -2.787 1.828 2.281 1.00 93.44 85 VAL A C 1
ATOM 691 O O . VAL A 1 85 ? -3.207 0.696 2.058 1.00 93.44 85 VAL A O 1
ATOM 694 N N . GLU A 1 86 ? -1.723 2.332 1.657 1.00 92.69 86 GLU A N 1
ATOM 695 C CA . GLU A 1 86 ? -0.838 1.473 0.866 1.00 92.69 86 GLU A CA 1
ATOM 696 C C . GLU A 1 86 ? -0.036 0.578 1.814 1.00 92.69 86 GLU A C 1
ATOM 698 O O . GLU A 1 86 ? 0.589 1.069 2.755 1.00 92.69 86 GLU A O 1
ATOM 703 N N . THR A 1 87 ? -0.082 -0.733 1.590 1.00 94.19 87 THR A N 1
ATOM 704 C CA . THR A 1 87 ? 0.521 -1.731 2.479 1.00 94.19 87 THR A CA 1
ATOM 705 C C . THR A 1 87 ? 1.480 -2.674 1.767 1.00 94.19 87 THR A C 1
ATOM 707 O O . THR A 1 87 ? 2.009 -3.561 2.421 1.00 94.19 87 THR A O 1
ATOM 710 N N . THR A 1 88 ? 1.779 -2.466 0.479 1.00 92.69 88 THR A N 1
ATOM 711 C CA . THR A 1 88 ? 2.639 -3.337 -0.349 1.00 92.69 88 THR A CA 1
ATOM 712 C C . THR A 1 88 ? 3.869 -3.877 0.394 1.00 92.69 88 THR A C 1
ATOM 714 O O . THR A 1 88 ? 4.021 -5.089 0.533 1.00 92.69 88 THR A O 1
ATOM 717 N N . SER A 1 89 ? 4.715 -3.000 0.945 1.00 91.44 89 SER A N 1
ATOM 718 C CA . SER A 1 89 ? 5.928 -3.415 1.668 1.00 91.44 89 SER A CA 1
ATOM 719 C C . SER A 1 89 ? 5.642 -4.064 3.028 1.00 91.44 89 SER A C 1
ATOM 721 O O . SER A 1 89 ? 6.405 -4.911 3.476 1.00 91.44 89 SER A O 1
ATOM 723 N N . TRP A 1 90 ? 4.545 -3.695 3.692 1.00 93.31 90 TRP A N 1
ATOM 724 C CA . TRP A 1 90 ? 4.157 -4.272 4.982 1.00 93.31 90 TRP A CA 1
ATOM 725 C C . TRP A 1 90 ? 3.586 -5.686 4.832 1.00 93.31 90 TRP A C 1
ATOM 727 O O . TRP A 1 90 ? 3.935 -6.567 5.612 1.00 93.31 90 TRP A O 1
ATOM 737 N N . GLU A 1 91 ? 2.774 -5.940 3.803 1.00 91.44 91 GLU A N 1
ATOM 738 C CA . GLU A 1 91 ? 2.266 -7.289 3.513 1.00 91.44 91 GLU A CA 1
ATOM 739 C C . GLU A 1 91 ? 3.411 -8.242 3.144 1.00 91.44 91 GLU A C 1
ATOM 741 O O . GLU A 1 91 ? 3.349 -9.423 3.473 1.00 91.44 91 GLU A O 1
ATOM 746 N N . ALA A 1 92 ? 4.480 -7.740 2.512 1.00 86.50 92 ALA A N 1
ATOM 747 C CA . ALA A 1 92 ? 5.678 -8.533 2.236 1.00 86.50 92 ALA A CA 1
ATOM 748 C C . ALA A 1 92 ? 6.411 -8.962 3.523 1.00 86.50 92 ALA A C 1
ATOM 750 O O . ALA A 1 92 ? 6.897 -10.090 3.604 1.00 86.50 92 ALA A O 1
ATOM 751 N N . GLU A 1 93 ? 6.465 -8.094 4.540 1.00 84.88 93 GLU A N 1
ATOM 752 C CA . GLU A 1 93 ? 7.064 -8.408 5.846 1.00 84.88 93 GLU A CA 1
ATOM 753 C C . GLU A 1 93 ? 6.188 -9.364 6.668 1.00 84.88 93 GLU A C 1
ATOM 755 O O . GLU A 1 93 ? 6.681 -10.355 7.207 1.00 84.88 93 GLU A O 1
ATOM 760 N N . VAL A 1 94 ? 4.882 -9.091 6.754 1.00 79.44 94 VAL A N 1
ATOM 761 C CA . VAL A 1 94 ? 3.932 -9.893 7.548 1.00 79.44 94 VAL A CA 1
ATOM 762 C C . VAL A 1 94 ? 3.639 -11.241 6.888 1.00 79.44 94 VAL A C 1
ATOM 764 O O . VAL A 1 94 ? 3.489 -12.251 7.571 1.00 79.44 94 VAL A O 1
ATOM 767 N N . GLY A 1 95 ? 3.598 -11.276 5.557 1.00 64.69 95 GLY A N 1
ATOM 768 C CA . GLY A 1 95 ? 3.388 -12.477 4.751 1.00 64.69 95 GLY A CA 1
ATOM 769 C C . GLY A 1 95 ? 4.652 -13.302 4.502 1.00 64.69 95 GLY A C 1
ATOM 770 O O . GLY A 1 95 ? 4.632 -14.181 3.640 1.00 64.69 95 GLY A O 1
ATOM 771 N N . GLY A 1 96 ? 5.754 -13.029 5.208 1.00 51.25 96 GLY A N 1
ATOM 772 C CA . GLY A 1 96 ? 7.072 -13.614 4.968 1.00 51.25 96 GLY A CA 1
ATOM 773 C C . GLY A 1 96 ? 7.144 -15.144 5.073 1.00 51.25 96 GLY A C 1
ATOM 774 O O . GLY A 1 96 ? 7.553 -15.672 6.104 1.00 51.25 96 GLY A O 1
ATOM 775 N N . ARG A 1 97 ? 6.790 -15.833 3.975 1.00 41.22 97 ARG A N 1
ATOM 776 C CA . ARG A 1 97 ? 7.385 -17.041 3.349 1.00 41.22 97 ARG A CA 1
ATOM 777 C C . ARG A 1 97 ? 6.331 -17.786 2.516 1.00 41.22 97 ARG A C 1
ATOM 779 O O . ARG A 1 97 ? 5.914 -18.879 2.869 1.00 41.22 97 ARG A O 1
ATOM 786 N N . ASN A 1 98 ? 5.960 -17.247 1.360 1.00 39.84 98 ASN A N 1
ATOM 787 C CA . ASN A 1 98 ? 5.596 -18.091 0.220 1.00 39.84 98 ASN A CA 1
ATOM 788 C C . ASN A 1 98 ? 6.421 -17.607 -0.975 1.00 39.84 98 ASN A C 1
ATOM 790 O O . ASN A 1 98 ? 6.131 -16.575 -1.570 1.00 39.84 98 ASN A O 1
ATOM 794 N N . ASN A 1 99 ? 7.496 -18.344 -1.263 1.00 43.09 99 ASN A N 1
ATOM 795 C CA . ASN A 1 99 ? 8.577 -18.051 -2.216 1.00 43.09 99 ASN A CA 1
ATOM 796 C C . ASN A 1 99 ? 8.161 -18.003 -3.704 1.00 43.09 99 ASN A C 1
ATOM 798 O O . ASN A 1 99 ? 8.960 -18.354 -4.563 1.00 43.09 99 ASN A O 1
ATOM 802 N N . ASN A 1 100 ? 6.943 -17.579 -4.042 1.00 44.97 100 ASN A N 1
ATOM 803 C CA . ASN A 1 100 ? 6.457 -17.621 -5.425 1.00 44.97 100 ASN A CA 1
ATOM 804 C C . ASN A 1 100 ? 6.155 -16.257 -6.046 1.00 44.97 100 ASN A C 1
ATOM 806 O O . ASN A 1 100 ? 5.716 -16.226 -7.191 1.00 44.97 100 ASN A O 1
ATOM 810 N N . ASN A 1 101 ? 6.406 -15.143 -5.353 1.00 46.72 101 ASN A N 1
ATOM 811 C CA . ASN A 1 101 ? 6.309 -13.830 -5.985 1.00 46.72 101 ASN A CA 1
ATOM 812 C C . ASN A 1 101 ? 7.634 -13.084 -5.806 1.00 46.72 101 ASN A C 1
ATOM 814 O O . ASN A 1 101 ? 7.956 -12.683 -4.683 1.00 46.72 101 ASN A O 1
ATOM 818 N N . PRO A 1 102 ? 8.464 -12.974 -6.858 1.00 44.72 102 PRO A N 1
ATOM 819 C CA . PRO A 1 102 ? 9.725 -12.275 -6.739 1.00 44.72 102 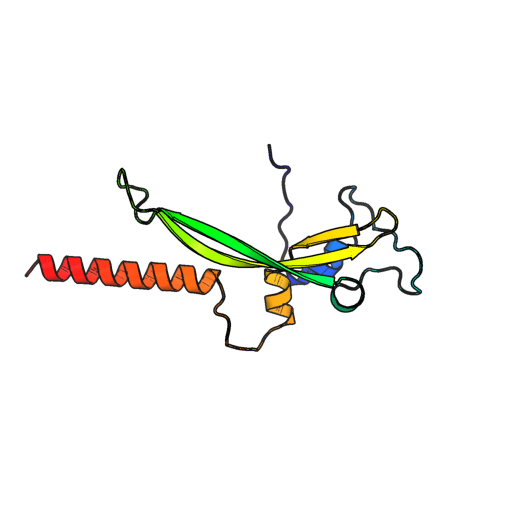PRO A CA 1
ATOM 820 C C . PRO A 1 102 ? 9.429 -10.805 -6.428 1.00 44.72 102 PRO A C 1
ATOM 822 O O . PRO A 1 102 ? 8.627 -10.160 -7.099 1.00 44.72 102 PRO A O 1
ATOM 825 N N . ASN A 1 103 ? 10.061 -10.309 -5.365 1.00 46.09 103 ASN A N 1
ATOM 826 C CA . ASN A 1 103 ? 10.046 -8.906 -4.970 1.00 46.09 103 ASN A CA 1
ATOM 827 C C . ASN A 1 103 ? 10.228 -8.014 -6.220 1.00 46.09 103 ASN A C 1
ATOM 829 O O . ASN A 1 103 ? 11.243 -8.192 -6.899 1.00 46.09 103 ASN A O 1
ATOM 833 N N . PRO A 1 104 ? 9.310 -7.084 -6.552 1.00 49.69 104 PRO A N 1
ATOM 834 C CA . PRO A 1 104 ? 9.431 -6.259 -7.756 1.00 49.69 104 PRO A CA 1
ATOM 835 C C . PRO A 1 104 ? 10.736 -5.446 -7.782 1.00 49.69 104 PRO A C 1
ATOM 837 O O . PRO A 1 104 ? 11.353 -5.335 -8.842 1.00 49.69 104 PRO A O 1
ATOM 840 N N . ASP A 1 105 ? 11.246 -5.013 -6.623 1.00 44.59 105 ASP A N 1
ATOM 841 C CA . ASP A 1 105 ? 12.545 -4.327 -6.520 1.00 44.59 105 ASP A CA 1
ATOM 842 C C . ASP A 1 105 ? 13.725 -5.261 -6.864 1.00 44.59 105 ASP A C 1
ATOM 844 O O . ASP A 1 105 ? 14.738 -4.849 -7.439 1.00 44.59 105 ASP A O 1
ATOM 848 N N . GLY A 1 106 ? 13.580 -6.554 -6.557 1.00 45.22 106 GLY A N 1
ATOM 849 C CA . GLY A 1 106 ? 14.543 -7.603 -6.895 1.00 45.22 106 GLY A CA 1
ATOM 850 C C . GLY A 1 106 ? 14.472 -8.030 -8.363 1.00 45.22 106 GLY A C 1
ATOM 851 O O . GLY A 1 106 ? 15.513 -8.256 -8.974 1.00 45.22 106 GLY A O 1
ATOM 852 N N . VAL A 1 107 ? 13.271 -8.084 -8.954 1.00 53.28 107 VAL A N 1
ATOM 853 C CA . VAL A 1 107 ? 13.082 -8.367 -10.389 1.00 53.28 107 VAL A CA 1
ATOM 854 C C . VAL A 1 107 ? 13.707 -7.264 -11.231 1.00 53.28 107 VAL A C 1
ATOM 856 O O . VAL A 1 107 ? 14.443 -7.561 -12.166 1.00 53.28 107 VAL A O 1
ATOM 859 N N . ILE A 1 108 ? 13.466 -5.996 -10.888 1.00 53.66 108 ILE A N 1
ATOM 860 C CA . ILE A 1 108 ? 14.043 -4.863 -11.619 1.00 53.66 108 ILE A CA 1
ATOM 861 C C . ILE A 1 108 ? 15.569 -4.878 -11.495 1.00 53.66 108 ILE A C 1
ATOM 863 O O . ILE A 1 108 ? 16.256 -4.770 -12.508 1.00 53.66 108 ILE A O 1
ATOM 867 N N . SER A 1 109 ? 16.108 -5.099 -10.292 1.00 54.69 109 SER A N 1
ATOM 868 C CA . SER A 1 109 ? 17.560 -5.196 -10.083 1.00 54.69 109 SER A CA 1
ATOM 869 C C . SER A 1 109 ? 18.183 -6.342 -10.891 1.00 54.69 109 SER A C 1
ATOM 871 O O . SER A 1 109 ? 19.155 -6.120 -11.609 1.00 54.69 109 SER A O 1
ATOM 873 N N . HIS A 1 110 ? 17.578 -7.535 -10.870 1.00 54.00 110 HIS A N 1
ATOM 874 C CA . HIS A 1 110 ? 18.069 -8.702 -11.606 1.00 54.00 110 HIS A CA 1
ATOM 875 C C . HIS A 1 110 ? 17.974 -8.521 -13.129 1.00 54.00 110 HIS A C 1
ATOM 877 O O . HIS A 1 110 ? 18.909 -8.856 -13.849 1.00 54.00 110 HIS A O 1
ATOM 883 N N . VAL A 1 111 ? 16.879 -7.946 -13.640 1.00 58.41 111 VAL A N 1
ATOM 884 C CA . VAL A 1 111 ? 16.718 -7.656 -15.076 1.00 58.41 111 VAL A CA 1
ATOM 885 C C . VAL A 1 111 ? 17.724 -6.598 -15.536 1.00 58.41 111 VAL A C 1
ATOM 887 O O . VAL A 1 111 ? 18.310 -6.735 -16.610 1.00 58.41 111 VAL A O 1
ATOM 890 N N . LEU A 1 112 ? 17.968 -5.557 -14.732 1.00 58.19 112 LEU A N 1
ATOM 891 C CA . LEU A 1 112 ? 18.976 -4.538 -15.039 1.00 58.19 112 LEU A CA 1
ATOM 892 C C . LEU A 1 112 ? 20.401 -5.112 -15.020 1.00 58.19 112 LEU A C 1
ATOM 894 O O . LEU A 1 112 ? 21.233 -4.721 -15.839 1.00 58.19 112 LEU A O 1
ATOM 898 N N . GLU A 1 113 ? 20.691 -6.046 -14.118 1.00 65.38 113 GLU A N 1
ATOM 899 C CA . GLU A 1 113 ? 21.998 -6.696 -14.007 1.00 65.38 113 GLU A CA 1
ATOM 900 C C . GLU A 1 113 ? 22.242 -7.707 -15.139 1.00 65.38 113 GLU A C 1
ATOM 902 O O . GLU A 1 113 ? 23.312 -7.708 -15.753 1.00 65.38 113 GLU A O 1
ATOM 907 N N . GLU A 1 114 ? 21.221 -8.474 -15.521 1.00 65.12 114 GLU A N 1
ATOM 908 C CA . GLU A 1 114 ? 21.278 -9.394 -16.659 1.00 65.12 114 GLU A CA 1
ATOM 909 C C . GLU A 1 114 ? 21.442 -8.647 -17.999 1.00 65.12 114 GLU A C 1
ATOM 911 O O . GLU A 1 114 ? 22.216 -9.064 -18.865 1.00 65.12 114 GLU A O 1
ATOM 916 N N . GLU A 1 115 ? 20.770 -7.504 -18.176 1.00 69.50 115 GLU A N 1
ATOM 917 C CA . GLU A 1 115 ? 20.936 -6.653 -19.363 1.00 69.50 115 GLU A CA 1
ATOM 918 C C . GLU A 1 115 ? 22.328 -6.006 -19.434 1.00 69.50 115 GLU A C 1
ATOM 920 O O . GLU A 1 115 ? 22.882 -5.887 -20.531 1.00 69.50 115 GLU A O 1
ATOM 925 N N . ARG A 1 116 ? 22.931 -5.644 -18.293 1.00 69.25 116 ARG A N 1
ATOM 926 C CA . ARG A 1 116 ? 24.320 -5.153 -18.226 1.00 69.25 116 ARG A CA 1
ATOM 927 C C . ARG A 1 116 ? 25.299 -6.220 -18.714 1.00 69.25 116 ARG A C 1
ATOM 929 O O . ARG A 1 116 ? 26.121 -5.952 -19.587 1.00 69.25 116 ARG A O 1
ATOM 936 N N . HIS A 1 117 ? 25.142 -7.454 -18.242 1.00 72.00 117 HIS A N 1
ATOM 937 C CA . HIS A 1 117 ? 26.019 -8.564 -18.615 1.00 72.00 117 HIS A CA 1
ATOM 938 C C . HIS A 1 117 ? 25.866 -8.945 -20.104 1.00 72.00 117 HIS A C 1
ATOM 940 O O . HIS A 1 117 ? 26.850 -9.207 -20.799 1.00 72.00 117 HIS A O 1
ATOM 946 N N . LYS A 1 118 ? 24.641 -8.870 -20.652 1.00 72.25 118 LYS A N 1
ATOM 947 C CA . LYS A 1 118 ? 24.375 -9.044 -22.097 1.00 72.25 118 LYS A CA 1
ATOM 948 C C . LYS A 1 118 ? 24.934 -7.912 -22.966 1.00 72.25 118 LYS A C 1
ATOM 950 O O . LYS A 1 118 ? 25.132 -8.118 -24.168 1.00 72.25 118 LYS A O 1
ATOM 955 N N . GLN A 1 119 ? 25.120 -6.711 -22.418 1.00 71.44 119 GLN A N 1
ATOM 956 C CA . GLN A 1 119 ? 25.780 -5.607 -23.121 1.00 71.44 119 GLN A CA 1
ATOM 957 C C . GLN A 1 119 ? 27.299 -5.792 -23.132 1.00 71.44 119 GLN A C 1
ATOM 959 O O . GLN A 1 119 ? 27.891 -5.691 -24.204 1.00 71.44 119 GLN A O 1
ATOM 964 N N . GLU A 1 120 ? 27.901 -6.176 -22.004 1.00 74.31 120 GLU A N 1
ATOM 965 C CA . GLU A 1 120 ? 29.341 -6.463 -21.912 1.00 74.31 120 GLU A CA 1
ATOM 966 C C . GLU A 1 120 ? 29.765 -7.632 -22.814 1.00 74.31 120 GLU A C 1
ATOM 968 O O . GLU A 1 120 ? 30.789 -7.560 -23.497 1.00 74.31 120 GLU A O 1
ATOM 973 N N . PHE A 1 121 ? 28.955 -8.693 -22.890 1.00 70.75 121 PHE A N 1
ATOM 974 C CA . PHE A 1 121 ? 29.230 -9.827 -23.777 1.00 70.75 121 PHE A CA 1
ATOM 975 C C . PHE A 1 121 ? 29.196 -9.422 -25.263 1.00 70.75 121 PHE A C 1
ATOM 977 O O . PHE A 1 121 ? 30.114 -9.739 -26.019 1.00 70.75 121 PHE A O 1
ATOM 984 N N . ARG A 1 122 ? 28.197 -8.624 -25.669 1.00 67.25 122 ARG A N 1
ATOM 985 C CA . ARG A 1 122 ? 28.092 -8.081 -27.039 1.00 67.25 122 ARG A CA 1
ATOM 986 C C . ARG A 1 122 ? 29.173 -7.059 -27.390 1.00 67.25 122 ARG A C 1
ATOM 988 O O . ARG A 1 122 ? 29.405 -6.792 -28.569 1.00 67.25 122 ARG A O 1
ATOM 995 N N . GLU A 1 123 ? 29.794 -6.420 -26.407 1.00 68.88 123 GLU A N 1
ATOM 996 C CA . GLU A 1 123 ? 30.954 -5.556 -26.639 1.00 68.88 123 GLU A CA 1
ATOM 997 C C . GLU A 1 123 ? 32.233 -6.363 -26.840 1.00 68.88 123 GLU A C 1
ATOM 999 O O . GLU A 1 123 ? 32.995 -6.042 -27.749 1.00 68.88 123 GLU A O 1
ATOM 1004 N N . ARG A 1 124 ? 32.426 -7.461 -26.099 1.00 70.94 124 ARG A N 1
ATOM 1005 C CA . ARG A 1 124 ? 33.569 -8.363 -26.314 1.00 70.94 124 ARG A CA 1
ATOM 1006 C C . ARG A 1 124 ? 33.529 -9.070 -27.668 1.00 70.94 124 ARG A C 1
ATOM 1008 O O . ARG A 1 124 ? 34.566 -9.158 -28.314 1.00 70.94 124 ARG A O 1
ATOM 1015 N N . GLU A 1 125 ? 32.360 -9.509 -28.133 1.00 68.31 125 GLU A N 1
ATOM 1016 C CA . GLU A 1 125 ? 32.222 -10.154 -29.453 1.00 68.31 125 GLU A CA 1
ATOM 1017 C C . GLU A 1 125 ? 32.437 -9.203 -30.642 1.00 68.31 125 GLU A C 1
ATOM 1019 O O . GLU A 1 125 ? 32.697 -9.665 -31.744 1.00 68.31 125 GLU A O 1
ATOM 1024 N N . ARG A 1 126 ? 32.355 -7.879 -30.448 1.00 64.31 126 ARG A N 1
ATOM 1025 C CA . ARG A 1 126 ? 32.639 -6.891 -31.509 1.00 64.31 126 ARG A CA 1
ATOM 1026 C C . ARG A 1 126 ? 34.121 -6.532 -31.648 1.00 64.31 126 ARG A C 1
ATOM 1028 O O . ARG A 1 126 ? 34.4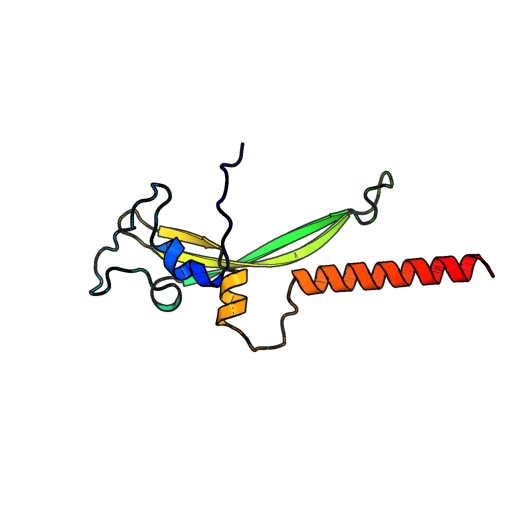67 -5.787 -32.561 1.00 64.31 126 ARG A O 1
ATOM 1035 N N . HIS A 1 127 ? 34.964 -7.007 -30.733 1.00 56.00 127 HIS A N 1
ATOM 1036 C CA . HIS A 1 127 ? 36.408 -6.754 -30.714 1.00 56.00 127 HIS A CA 1
ATOM 1037 C C . HIS A 1 127 ? 37.255 -7.977 -31.120 1.00 56.00 127 HIS A C 1
ATOM 1039 O O . HIS A 1 127 ? 38.483 -7.889 -31.079 1.00 56.00 127 HIS A O 1
ATOM 1045 N N . PHE A 1 128 ? 36.609 -9.073 -31.529 1.00 49.47 128 PHE A N 1
ATOM 1046 C CA . PHE A 1 128 ? 37.203 -10.200 -32.256 1.00 49.47 128 PHE A CA 1
ATOM 1047 C C . PHE A 1 128 ? 36.782 -10.147 -33.727 1.00 49.47 128 PHE A C 1
ATOM 1049 O O . PHE A 1 128 ? 37.584 -10.606 -34.569 1.00 49.47 128 PHE A O 1
#

pLDDT: mean 80.67, std 16.68, range [39.84, 96.62]

Foldseek 3Di:
DDPDDDDDDLVCVQVPVQADPVRHGFAAPDDPDRGDDQVPAWDKDKDKDWDWDQLCPPDDPGDIDIDIDIWMWTWHATPVGIDIDTNRNVCCVVVPDDPPDPDPVRVVVVVNVVVVVVVVVVVVVVVD

InterPro domains:
  IPR024645 Mitochondrial export protein Som1 [PF11093] (1-91)

Radius of gyration: 20.89 Å; chains: 1; bounding box: 55×38×55 Å

Secondary structure (DSSP, 8-state):
-PPPPPP--GGGHHHHTTB-TTSSBP--SS-S-SS--TTTTSEEEEEEEEEEEES-TTSTTPPEEEEEEEEEEEEEEETTEEEEEE-HHHHHHHT---TTS--HHHHHHHHHHHHHHHHHHHHHTT--

Organism: NCBI:txid252190